Protein AF-F1LAP9-F1 (afdb_monomer_lite)

Secondary structure (DSSP, 8-state):
--SSPPPPSEEEEEEETTEEEEEEE-TTSEEEEEE--TTSGGGTTTTSPEEEEEEE-SS-EEEEEEEE----TTS-S-HHHHHHBEEEEEEETTS-EEEE-PPPGGG-

Structure (mmCIF, N/CA/C/O backbone):
data_AF-F1LAP9-F1
#
_entry.id   AF-F1LAP9-F1
#
loop_
_atom_site.group_PDB
_atom_site.id
_atom_site.type_symbol
_atom_site.label_atom_id
_atom_site.label_alt_id
_atom_site.label_comp_id
_atom_site.label_asym_id
_atom_site.label_entity_id
_atom_site.label_seq_id
_atom_site.pdbx_PDB_ins_code
_atom_site.Cartn_x
_atom_site.Cartn_y
_atom_site.Cartn_z
_atom_site.occupancy
_atom_site.B_iso_or_equiv
_atom_site.auth_seq_id
_atom_site.auth_comp_id
_atom_site.auth_asym_id
_atom_site.auth_atom_id
_atom_site.pdbx_PDB_model_num
ATOM 1 N N . MET A 1 1 ?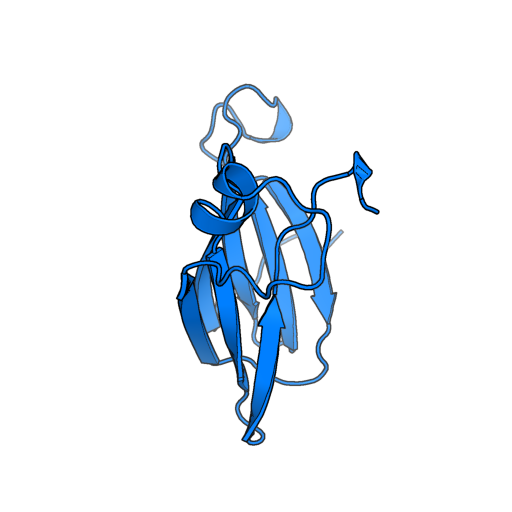 -12.534 -16.858 -0.186 1.00 43.53 1 MET A N 1
ATOM 2 C CA . MET A 1 1 ? -12.206 -15.857 0.852 1.00 43.53 1 MET A CA 1
ATOM 3 C C . MET A 1 1 ? -10.814 -16.194 1.370 1.00 43.53 1 MET A C 1
ATOM 5 O O . MET A 1 1 ? -10.651 -17.265 1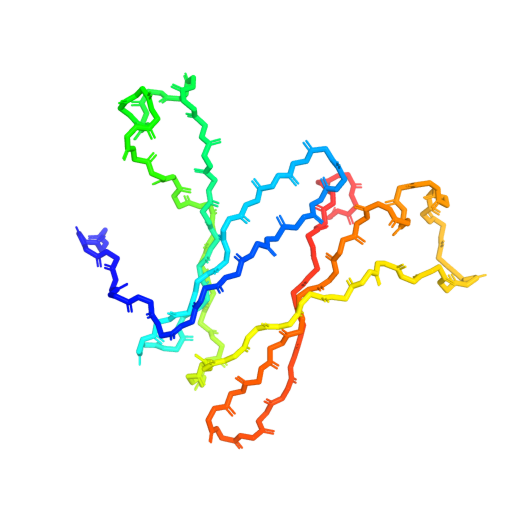.940 1.00 43.53 1 MET A O 1
ATOM 9 N N . ARG A 1 2 ? -9.787 -15.395 1.055 1.00 47.34 2 ARG A N 1
ATOM 10 C CA . ARG A 1 2 ? -8.403 -15.680 1.474 1.00 47.34 2 ARG A CA 1
ATOM 11 C C . ARG A 1 2 ? -8.328 -15.459 2.990 1.00 47.34 2 ARG A C 1
ATOM 13 O O . ARG A 1 2 ? -8.529 -14.345 3.453 1.00 47.34 2 ARG A O 1
ATOM 20 N N . ALA A 1 3 ? -8.144 -16.535 3.755 1.00 50.78 3 ALA A N 1
ATOM 21 C CA . ALA A 1 3 ? -8.258 -16.522 5.219 1.00 50.78 3 ALA A CA 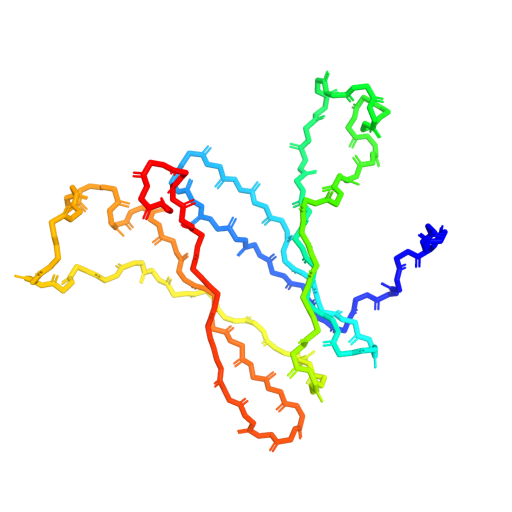1
ATOM 22 C C . ALA A 1 3 ? -7.072 -15.845 5.932 1.00 50.78 3 ALA A C 1
ATOM 24 O O . ALA A 1 3 ? -7.137 -15.610 7.134 1.00 50.78 3 ALA A O 1
ATOM 25 N N . VAL A 1 4 ? -5.996 -15.526 5.206 1.00 62.97 4 VAL A N 1
ATOM 26 C CA . VAL A 1 4 ? -4.772 -14.950 5.769 1.00 62.97 4 VAL A CA 1
ATOM 27 C C . VAL A 1 4 ? -4.195 -13.959 4.760 1.00 62.97 4 VAL A C 1
ATOM 29 O O . VAL A 1 4 ? -3.795 -14.351 3.660 1.00 62.97 4 VAL A O 1
ATOM 32 N N . VAL A 1 5 ? -4.180 -12.674 5.123 1.00 64.00 5 VAL A N 1
ATOM 33 C CA . VAL A 1 5 ? -3.395 -11.656 4.410 1.00 64.00 5 VAL A CA 1
ATOM 34 C C . VAL A 1 5 ? -1.932 -12.063 4.551 1.00 64.00 5 VAL A C 1
ATOM 36 O O . VAL A 1 5 ? -1.477 -12.333 5.662 1.00 64.00 5 VAL A O 1
ATOM 39 N N . GLN A 1 6 ? -1.224 -12.193 3.431 1.00 78.88 6 GLN A N 1
ATOM 40 C CA . GLN A 1 6 ? 0.188 -12.565 3.471 1.00 78.88 6 GLN A CA 1
ATOM 41 C C . GLN A 1 6 ? 1.000 -11.473 4.176 1.00 78.88 6 GLN A C 1
ATOM 43 O O . GLN A 1 6 ? 0.612 -10.302 4.121 1.00 78.88 6 GLN A O 1
ATOM 48 N N . PRO A 1 7 ? 2.124 -11.828 4.819 1.00 86.25 7 PRO A N 1
ATOM 49 C CA . PRO A 1 7 ? 3.057 -10.838 5.332 1.00 86.25 7 PRO A CA 1
ATOM 50 C C . PRO A 1 7 ? 3.413 -9.820 4.238 1.00 86.25 7 PRO A C 1
ATOM 52 O O . PRO A 1 7 ? 3.703 -10.222 3.107 1.00 86.25 7 PRO A O 1
ATOM 55 N N . PRO A 1 8 ? 3.362 -8.513 4.537 1.00 93.06 8 PRO A N 1
ATOM 56 C CA . PRO A 1 8 ? 3.633 -7.509 3.529 1.00 93.06 8 PRO A CA 1
ATOM 57 C C . PRO A 1 8 ? 5.127 -7.475 3.188 1.00 93.06 8 PRO A C 1
ATOM 59 O O . PRO A 1 8 ? 5.969 -7.471 4.084 1.00 93.06 8 PRO A O 1
ATOM 62 N N . MET A 1 9 ? 5.455 -7.377 1.899 1.00 95.88 9 MET A N 1
ATOM 63 C CA . MET A 1 9 ? 6.821 -7.102 1.434 1.00 95.88 9 MET A CA 1
ATOM 64 C C . MET A 1 9 ? 7.213 -5.650 1.716 1.00 95.88 9 MET A C 1
ATOM 66 O O . MET A 1 9 ? 8.315 -5.355 2.170 1.00 95.88 9 MET A O 1
ATOM 70 N N . ALA A 1 10 ? 6.281 -4.737 1.460 1.00 96.88 10 ALA A N 1
ATOM 71 C CA . ALA A 1 10 ? 6.393 -3.327 1.781 1.00 96.88 10 ALA A CA 1
ATOM 72 C C . ALA A 1 10 ? 5.023 -2.777 2.175 1.00 96.88 10 ALA A C 1
ATOM 74 O O . ALA A 1 10 ? 3.988 -3.247 1.693 1.00 96.88 10 ALA A O 1
ATOM 75 N N . ALA A 1 11 ? 5.027 -1.753 3.025 1.00 96.94 11 ALA A N 1
ATOM 76 C CA . ALA A 1 11 ? 3.831 -1.062 3.480 1.00 96.94 11 ALA A CA 1
ATOM 77 C C . ALA A 1 11 ? 4.044 0.455 3.467 1.00 96.94 11 ALA A C 1
ATOM 79 O O . ALA A 1 11 ? 5.162 0.943 3.653 1.00 96.94 11 ALA A O 1
ATOM 80 N N . GLN A 1 12 ? 2.971 1.209 3.246 1.00 97.44 12 GLN A N 1
ATOM 81 C CA . GLN A 1 12 ? 2.988 2.668 3.236 1.00 97.44 12 GLN A CA 1
ATOM 82 C C . GLN A 1 12 ? 1.609 3.239 3.595 1.00 97.44 12 GLN A C 1
ATOM 84 O O . GLN A 1 12 ? 0.606 2.532 3.584 1.00 97.44 12 GLN A O 1
ATOM 89 N N . PHE A 1 13 ? 1.545 4.532 3.906 1.00 96.44 13 PHE A N 1
ATOM 90 C CA . PHE A 1 13 ? 0.279 5.252 4.035 1.00 96.44 13 PHE A CA 1
ATOM 91 C C . PHE A 1 13 ? -0.223 5.771 2.683 1.00 96.44 13 PHE A C 1
ATOM 93 O O . PHE A 1 13 ? 0.538 6.324 1.890 1.00 96.44 13 PHE A O 1
ATOM 100 N N . LEU A 1 14 ? -1.526 5.665 2.456 1.00 94.94 14 LEU A N 1
ATOM 101 C CA . LEU A 1 14 ? -2.257 6.298 1.368 1.00 94.94 14 LEU A CA 1
ATOM 102 C C . LEU A 1 14 ? -3.096 7.433 1.966 1.00 94.94 14 LEU A C 1
ATOM 104 O O . LEU A 1 14 ? -3.941 7.186 2.822 1.00 94.94 14 LEU A O 1
ATOM 108 N N . ILE A 1 15 ? -2.831 8.675 1.556 1.00 92.00 15 ILE A N 1
ATOM 109 C CA . ILE A 1 15 ? -3.433 9.871 2.162 1.00 92.00 15 ILE A CA 1
ATOM 110 C C . ILE A 1 15 ? -4.335 10.571 1.149 1.00 92.00 15 ILE A C 1
ATOM 112 O O . ILE A 1 15 ? -3.856 11.156 0.173 1.00 92.00 15 ILE A O 1
ATOM 116 N N . ASP A 1 16 ? -5.635 10.546 1.425 1.00 86.38 16 ASP A N 1
ATOM 117 C CA . ASP A 1 16 ? -6.662 11.306 0.719 1.00 86.38 16 ASP A CA 1
ATOM 118 C C . ASP A 1 16 ? -7.184 12.412 1.633 1.00 86.38 16 ASP A C 1
ATOM 120 O O . ASP A 1 16 ? -8.200 12.199 2.270 1.00 86.38 16 ASP A O 1
ATOM 124 N N . ASN A 1 17 ? -6.487 13.555 1.734 1.00 81.94 17 ASN A N 1
ATOM 125 C CA . ASN A 1 17 ? -6.851 14.797 2.453 1.00 81.94 17 ASN A CA 1
ATOM 126 C C . ASN A 1 17 ? -7.513 14.645 3.851 1.00 81.94 17 ASN A C 1
ATOM 128 O O . ASN A 1 17 ? -6.948 15.065 4.854 1.00 81.94 17 ASN A O 1
ATOM 132 N N . ARG A 1 18 ? -8.717 14.069 3.923 1.00 84.56 18 ARG A N 1
ATOM 133 C CA . ARG A 1 18 ? -9.503 13.750 5.125 1.00 84.56 18 ARG A CA 1
ATOM 134 C C . ARG A 1 18 ? -9.354 12.312 5.637 1.00 84.56 18 ARG A C 1
ATOM 136 O O . ARG A 1 18 ? -9.725 12.051 6.775 1.00 84.56 18 ARG A O 1
ATOM 143 N N . GLN A 1 19 ? -8.891 11.380 4.811 1.00 89.19 19 GLN A N 1
ATOM 144 C CA . GLN A 1 19 ? -8.791 9.957 5.120 1.00 89.19 19 GLN A CA 1
ATOM 145 C C . GLN A 1 19 ? -7.361 9.448 4.937 1.00 89.19 19 GLN A C 1
ATOM 147 O O . GLN A 1 19 ? -6.595 9.924 4.096 1.00 89.19 19 GLN A O 1
ATOM 152 N N . MET A 1 20 ? -7.019 8.444 5.738 1.00 92.88 20 MET A N 1
ATOM 153 C CA . MET A 1 20 ? -5.774 7.697 5.649 1.00 92.88 20 MET A CA 1
ATOM 154 C C . MET A 1 20 ? -6.102 6.211 5.534 1.00 92.88 20 MET A C 1
ATOM 156 O O . MET A 1 20 ? -7.011 5.710 6.198 1.00 92.88 20 MET A O 1
ATOM 160 N N . ALA A 1 21 ? -5.352 5.524 4.685 1.00 95.81 21 ALA A N 1
ATOM 161 C CA . ALA A 1 21 ? -5.379 4.082 4.539 1.00 95.81 21 ALA A CA 1
ATOM 162 C C . ALA A 1 21 ? -3.950 3.524 4.553 1.00 95.81 21 ALA A C 1
ATOM 164 O O . ALA A 1 21 ? -2.970 4.249 4.366 1.00 95.81 21 ALA A O 1
ATOM 165 N N . PHE A 1 22 ? -3.834 2.222 4.758 1.00 96.50 22 PHE A N 1
ATOM 166 C CA . PHE A 1 22 ? -2.598 1.468 4.625 1.00 96.50 22 PHE A CA 1
ATOM 167 C C . PHE A 1 22 ? -2.581 0.828 3.245 1.00 96.50 22 PHE A C 1
ATOM 169 O O . PHE A 1 22 ? -3.539 0.162 2.870 1.00 96.50 22 PHE A O 1
ATOM 176 N N . ILE A 1 23 ? -1.503 1.008 2.498 1.00 97.00 23 ILE A N 1
ATOM 177 C CA . ILE A 1 23 ? -1.230 0.264 1.272 1.00 97.00 23 ILE A CA 1
ATOM 178 C C . ILE A 1 23 ? -0.134 -0.756 1.567 1.00 97.00 23 ILE A C 1
ATOM 180 O O . ILE A 1 23 ? 0.868 -0.430 2.205 1.00 97.00 23 ILE A O 1
ATOM 184 N N . MET A 1 24 ? -0.336 -1.995 1.142 1.00 96.81 24 MET A N 1
ATOM 185 C CA . MET A 1 24 ? 0.579 -3.104 1.391 1.00 96.81 24 MET A CA 1
ATOM 186 C C . MET A 1 24 ? 0.764 -3.923 0.123 1.00 96.81 24 MET A C 1
ATOM 188 O O . MET A 1 24 ? -0.187 -4.121 -0.624 1.00 96.81 24 MET A O 1
ATOM 192 N N . SER A 1 25 ? 1.984 -4.391 -0.108 1.00 96.94 25 SER A N 1
ATOM 193 C CA . SER A 1 25 ? 2.312 -5.327 -1.188 1.00 96.94 25 SER A CA 1
ATOM 194 C C . SER A 1 25 ? 2.586 -6.714 -0.623 1.00 96.94 25 SER A C 1
ATOM 196 O O . SER A 1 25 ? 3.080 -6.807 0.499 1.00 96.94 25 SER A O 1
ATOM 198 N N . ASP A 1 26 ? 2.291 -7.774 -1.374 1.00 95.38 26 ASP A N 1
ATOM 199 C CA . ASP A 1 26 ? 2.569 -9.156 -0.971 1.00 95.38 26 ASP A CA 1
ATOM 200 C C . ASP A 1 26 ? 3.450 -9.925 -1.972 1.00 95.38 26 ASP A C 1
ATOM 202 O O . ASP A 1 26 ? 3.722 -9.475 -3.088 1.00 95.38 26 ASP A O 1
ATOM 206 N N . GLU A 1 27 ? 3.898 -11.118 -1.565 1.00 94.94 27 GLU A N 1
ATOM 207 C CA . GLU A 1 27 ? 4.721 -12.000 -2.405 1.00 94.94 27 GLU A CA 1
ATOM 208 C C . GLU A 1 27 ? 3.980 -12.562 -3.627 1.00 94.94 27 GLU A C 1
ATOM 210 O O . GLU A 1 27 ? 4.615 -13.020 -4.575 1.00 94.94 27 GLU A O 1
ATOM 215 N N . ALA A 1 28 ? 2.647 -12.486 -3.642 1.00 94.50 28 ALA A N 1
ATOM 216 C CA . ALA A 1 28 ? 1.808 -12.897 -4.762 1.00 94.50 28 ALA A CA 1
ATOM 217 C C . ALA A 1 28 ? 1.538 -11.744 -5.753 1.00 94.50 28 ALA A C 1
ATOM 219 O O . ALA A 1 28 ? 0.613 -11.835 -6.564 1.00 94.50 28 ALA A O 1
ATOM 220 N N . ALA A 1 29 ? 2.352 -10.681 -5.699 1.00 95.88 29 ALA A N 1
ATOM 221 C CA . ALA A 1 29 ? 2.278 -9.500 -6.557 1.00 95.88 29 ALA A CA 1
ATOM 222 C C . ALA A 1 29 ? 0.968 -8.699 -6.433 1.00 95.88 29 ALA A C 1
ATOM 224 O O . ALA A 1 29 ? 0.570 -7.983 -7.360 1.00 95.88 29 ALA A O 1
ATOM 225 N N . ASN A 1 30 ? 0.295 -8.793 -5.284 1.00 95.81 30 ASN A N 1
ATOM 226 C CA . ASN A 1 30 ? -0.873 -7.978 -4.983 1.00 95.81 30 ASN A CA 1
ATOM 227 C C . ASN A 1 30 ? -0.463 -6.694 -4.271 1.00 95.81 30 ASN A C 1
ATOM 229 O O . ASN A 1 30 ? 0.442 -6.683 -3.438 1.00 95.81 30 ASN A O 1
ATOM 233 N N . ILE A 1 31 ? -1.191 -5.622 -4.563 1.00 96.44 31 ILE A N 1
ATOM 234 C CA . ILE A 1 31 ? -1.264 -4.418 -3.748 1.00 96.44 31 ILE A CA 1
ATOM 235 C C . ILE A 1 31 ? -2.658 -4.372 -3.130 1.00 96.44 31 ILE A C 1
ATOM 237 O O . ILE A 1 31 ? -3.661 -4.370 -3.842 1.00 96.44 31 ILE A O 1
ATOM 241 N N . ALA A 1 32 ? -2.720 -4.292 -1.809 1.00 96.00 32 ALA A N 1
ATOM 242 C CA . ALA A 1 32 ? -3.951 -4.220 -1.042 1.00 96.00 32 ALA A CA 1
ATOM 243 C C . ALA A 1 32 ? -4.034 -2.909 -0.252 1.00 96.00 32 ALA A C 1
ATOM 245 O O . ALA A 1 32 ? -3.029 -2.416 0.267 1.00 96.00 32 ALA A O 1
ATOM 246 N N . VAL A 1 33 ? -5.241 -2.352 -0.151 1.00 95.81 33 VAL A N 1
ATOM 247 C CA . VAL A 1 33 ? -5.540 -1.147 0.628 1.00 95.81 33 VAL A CA 1
ATOM 248 C C . VAL A 1 33 ? -6.435 -1.509 1.801 1.00 95.81 33 VAL A C 1
ATOM 250 O O . VAL A 1 33 ? -7.487 -2.128 1.634 1.00 95.81 33 VAL A O 1
ATOM 253 N N . PHE A 1 34 ? -6.028 -1.084 2.991 1.00 95.56 34 PHE A N 1
ATOM 254 C CA . PHE A 1 34 ? -6.731 -1.325 4.238 1.00 95.56 34 PHE A CA 1
ATOM 255 C C . PHE A 1 34 ? -7.083 -0.020 4.937 1.00 95.56 34 PHE A C 1
ATOM 257 O O . PHE A 1 34 ? -6.278 0.908 4.981 1.00 95.56 34 PHE A O 1
ATOM 264 N N . ASN A 1 35 ? -8.244 0.022 5.580 1.00 95.31 35 ASN A N 1
ATOM 265 C CA . ASN A 1 35 ? -8.659 1.154 6.399 1.00 95.31 35 ASN A CA 1
ATOM 266 C C . ASN A 1 35 ? -8.744 0.759 7.874 1.00 95.31 35 ASN A C 1
ATOM 268 O O . ASN A 1 35 ? -9.128 -0.361 8.218 1.00 95.31 35 ASN A O 1
ATOM 272 N N . TYR A 1 36 ? -8.442 1.723 8.740 1.00 95.44 36 TYR A N 1
ATOM 273 C CA . TYR A 1 36 ? -8.764 1.660 10.160 1.00 95.44 36 TYR A CA 1
ATOM 274 C C . TYR A 1 36 ? -10.115 2.343 10.395 1.00 95.44 36 TYR A C 1
ATOM 276 O O . TYR A 1 36 ? -10.229 3.556 10.221 1.00 95.44 36 TYR A O 1
ATOM 284 N N . LEU A 1 37 ? -11.145 1.565 10.736 1.00 94.69 37 LEU A N 1
ATOM 285 C CA . LEU A 1 37 ? -12.502 2.067 10.987 1.00 94.69 37 LEU A CA 1
ATOM 286 C C . LEU A 1 37 ? -13.065 1.403 12.248 1.00 94.69 37 LEU A C 1
ATOM 288 O O . LEU A 1 37 ? -13.792 0.419 12.129 1.00 94.69 37 LEU A O 1
ATOM 292 N N . PRO A 1 38 ? -12.738 1.915 13.446 1.00 95.31 38 PRO A N 1
ATOM 293 C CA . PRO A 1 38 ? -13.112 1.277 14.711 1.00 95.31 38 PRO A CA 1
ATOM 294 C C . PRO A 1 38 ? -14.630 1.181 14.917 1.00 95.31 38 PRO A C 1
ATOM 296 O O . PRO A 1 38 ? -15.109 0.269 15.581 1.00 95.31 38 PRO A O 1
ATOM 299 N N . GLU A 1 39 ? -15.387 2.082 14.288 1.00 95.62 39 GLU A N 1
ATOM 300 C CA . GLU A 1 39 ? -16.855 2.106 14.325 1.00 95.62 39 GLU A CA 1
ATOM 301 C C . GLU A 1 39 ? -17.498 0.973 13.507 1.00 95.62 39 GLU A C 1
ATOM 303 O O . GLU A 1 39 ? -18.684 0.675 13.653 1.00 95.62 39 GLU A O 1
ATOM 308 N N . ALA A 1 40 ? -16.745 0.347 12.597 1.00 93.62 40 ALA A N 1
ATOM 309 C CA . ALA A 1 40 ? -17.261 -0.735 11.773 1.00 93.62 40 ALA A CA 1
ATOM 310 C C . ALA A 1 40 ? -17.232 -2.053 12.554 1.00 93.62 40 ALA A C 1
ATOM 312 O O . ALA A 1 40 ? -16.195 -2.438 13.094 1.00 93.62 40 ALA A O 1
ATOM 313 N N . LEU A 1 41 ? -18.345 -2.793 12.549 1.00 93.06 41 LEU A N 1
ATOM 314 C CA . LEU A 1 41 ? -18.469 -4.073 13.261 1.00 93.06 41 LEU A CA 1
ATOM 315 C C . LEU A 1 41 ? -17.386 -5.087 12.847 1.00 93.06 41 LEU A C 1
ATOM 317 O O . LEU A 1 41 ? -16.844 -5.810 13.675 1.00 93.06 41 LEU A O 1
ATOM 321 N N . GLU A 1 42 ? -17.032 -5.095 11.562 1.00 91.50 42 GLU A N 1
ATOM 322 C CA . GLU A 1 42 ? -15.987 -5.949 10.981 1.00 91.50 42 GLU A CA 1
ATOM 323 C C . GLU A 1 42 ? -14.563 -5.648 11.484 1.00 91.50 42 GLU A C 1
ATOM 325 O O . GLU A 1 42 ? -13.671 -6.482 11.319 1.00 91.50 42 GLU A O 1
ATOM 330 N N . SER A 1 43 ? -14.346 -4.486 12.111 1.00 92.81 43 SER A N 1
ATOM 331 C CA . SER A 1 43 ? -13.049 -4.088 12.669 1.00 92.81 43 SER A CA 1
ATOM 332 C C . SER A 1 43 ? -12.769 -4.661 14.058 1.00 92.81 43 SER A C 1
ATOM 334 O O . SER A 1 43 ? -11.672 -4.457 14.574 1.00 92.81 43 SER A O 1
ATOM 336 N N . SER A 1 44 ? -13.745 -5.320 14.694 1.00 93.81 44 SER A N 1
ATOM 337 C CA . SER A 1 44 ? -13.651 -5.733 16.102 1.00 93.81 44 SER A CA 1
ATOM 338 C C . SER A 1 44 ? -13.281 -4.569 17.037 1.00 93.81 44 SER A C 1
ATOM 340 O O . SER A 1 44 ? -12.398 -4.695 17.878 1.00 93.81 44 SER A O 1
ATOM 342 N N . GLY A 1 45 ? -13.909 -3.402 16.856 1.00 93.94 45 GLY A N 1
ATOM 343 C CA . GLY A 1 45 ? -13.613 -2.207 17.658 1.00 93.94 45 GLY A CA 1
ATOM 344 C C . GLY A 1 45 ? -12.261 -1.556 17.338 1.00 93.94 45 GLY A C 1
ATOM 345 O O . GLY A 1 45 ? -11.706 -0.848 18.174 1.00 93.94 45 GLY A O 1
ATOM 346 N N . GLY A 1 46 ? -11.719 -1.795 16.141 1.00 93.25 46 GLY A N 1
ATOM 347 C CA . GLY A 1 46 ? -10.447 -1.239 15.671 1.00 93.25 46 GLY A CA 1
ATOM 348 C C . GLY A 1 46 ? -9.249 -2.185 15.768 1.00 93.25 46 GLY A C 1
ATOM 349 O O . GLY A 1 46 ? -8.192 -1.875 15.223 1.00 93.25 46 GLY A O 1
ATOM 350 N N . GLU A 1 47 ? -9.388 -3.358 16.383 1.00 93.88 47 GLU A N 1
ATOM 351 C CA . GLU A 1 47 ? -8.300 -4.346 16.453 1.00 93.88 47 GLU A CA 1
ATOM 352 C C . GLU A 1 47 ? -7.955 -4.957 15.086 1.00 93.88 47 GLU A C 1
ATOM 354 O O . GLU A 1 47 ? -6.852 -5.467 14.878 1.00 93.88 47 GLU A O 1
ATOM 359 N N . ARG A 1 48 ? -8.885 -4.891 14.128 1.00 92.12 48 ARG A N 1
ATOM 360 C CA . ARG A 1 48 ? -8.733 -5.433 12.781 1.00 92.12 48 ARG A CA 1
ATOM 361 C C . ARG A 1 48 ? -8.840 -4.339 11.723 1.00 92.12 48 ARG A C 1
ATOM 363 O O . ARG A 1 48 ? -9.854 -3.654 11.600 1.00 92.12 48 ARG A O 1
ATOM 370 N N . LEU A 1 49 ? -7.809 -4.250 10.884 1.00 93.44 49 LEU A N 1
ATOM 371 C CA . LEU A 1 49 ? -7.861 -3.466 9.653 1.00 93.44 49 LEU A CA 1
ATOM 372 C C . LEU A 1 49 ? -8.806 -4.111 8.632 1.00 93.44 49 LEU A C 1
ATOM 374 O O . LEU A 1 49 ? -8.817 -5.332 8.451 1.00 93.44 49 LEU A O 1
ATOM 378 N N . ILE A 1 50 ? -9.561 -3.279 7.922 1.00 93.88 50 ILE A N 1
ATOM 379 C CA . ILE A 1 50 ? -10.550 -3.720 6.936 1.00 93.88 50 ILE A CA 1
ATOM 380 C C . ILE A 1 50 ? -9.951 -3.602 5.544 1.00 93.88 50 ILE A C 1
ATOM 382 O O . ILE A 1 50 ? -9.570 -2.507 5.132 1.00 93.88 50 ILE A O 1
ATOM 386 N N . LEU A 1 51 ? -9.907 -4.715 4.812 1.00 93.75 51 LEU A N 1
ATOM 387 C CA . LEU A 1 51 ? -9.519 -4.733 3.404 1.00 93.75 51 LEU A CA 1
ATOM 388 C C . LEU A 1 51 ? -10.579 -4.000 2.568 1.00 93.75 51 LEU A C 1
ATOM 390 O O . LEU A 1 51 ? -11.744 -4.393 2.565 1.00 93.75 51 LEU A O 1
ATOM 394 N N . ARG A 1 52 ? -10.181 -2.940 1.860 1.00 92.88 52 ARG A N 1
ATOM 395 C CA . ARG A 1 52 ? -11.062 -2.143 0.990 1.00 92.88 52 ARG A CA 1
ATOM 396 C C . ARG A 1 52 ? -10.878 -2.442 -0.486 1.00 92.88 52 ARG A C 1
ATOM 398 O O . ARG A 1 52 ? -11.855 -2.424 -1.227 1.00 92.88 52 ARG A O 1
ATOM 405 N N . SER A 1 53 ? -9.652 -2.716 -0.909 1.00 93.06 53 SER A N 1
ATOM 406 C CA . SER A 1 53 ? -9.361 -3.086 -2.290 1.00 93.06 53 SER A CA 1
ATOM 407 C C . SER A 1 53 ? -8.094 -3.921 -2.381 1.00 93.06 53 SER A C 1
ATOM 409 O O . SER A 1 53 ? -7.228 -3.863 -1.508 1.00 93.06 53 SER A O 1
ATOM 411 N N . GLU A 1 54 ? -7.998 -4.696 -3.453 1.00 94.25 54 GLU A N 1
ATOM 412 C CA . GLU A 1 54 ? -6.834 -5.499 -3.804 1.00 94.25 54 GLU A CA 1
ATOM 413 C C . GLU A 1 54 ? -6.705 -5.503 -5.328 1.00 94.25 54 GLU A C 1
ATOM 415 O O . GLU A 1 54 ? -7.704 -5.600 -6.043 1.00 94.25 54 GLU A O 1
ATOM 420 N N . ILE A 1 55 ? -5.483 -5.363 -5.827 1.00 95.38 55 ILE A N 1
ATOM 421 C CA . ILE A 1 55 ? -5.165 -5.431 -7.250 1.00 95.38 55 ILE A CA 1
ATOM 422 C C . ILE A 1 55 ? -3.883 -6.231 -7.442 1.00 95.38 55 ILE A C 1
ATOM 424 O O . ILE A 1 55 ? -2.899 -6.011 -6.741 1.00 95.38 55 ILE A O 1
ATOM 428 N N . ASN A 1 56 ? -3.880 -7.142 -8.411 1.00 95.75 56 ASN A N 1
ATOM 429 C CA . ASN A 1 56 ? -2.663 -7.825 -8.821 1.00 95.75 56 ASN A CA 1
ATOM 430 C C . ASN A 1 56 ? -1.942 -6.984 -9.881 1.00 95.75 56 ASN A C 1
ATOM 432 O O . ASN A 1 56 ? -2.513 -6.700 -10.934 1.00 95.75 56 ASN A O 1
ATOM 436 N N . ILE A 1 57 ? -0.709 -6.565 -9.597 1.00 95.25 57 ILE A N 1
ATOM 437 C CA . ILE A 1 57 ? 0.104 -5.748 -10.514 1.00 95.25 57 ILE A CA 1
ATOM 438 C C . ILE A 1 57 ? 0.985 -6.633 -11.416 1.00 95.25 57 ILE A C 1
ATOM 440 O O . ILE A 1 57 ? 1.573 -6.149 -12.378 1.00 95.25 57 ILE A O 1
ATOM 444 N N . GLY A 1 58 ? 1.064 -7.939 -11.140 1.00 96.06 58 GLY A N 1
ATOM 445 C CA . GLY A 1 58 ? 1.845 -8.909 -11.914 1.00 96.06 58 GLY A CA 1
ATOM 446 C C . GLY A 1 58 ? 3.337 -8.950 -11.577 1.00 96.06 58 GLY A C 1
ATOM 447 O O . GLY A 1 58 ? 4.047 -9.810 -12.087 1.00 96.06 58 GLY A O 1
ATOM 448 N N . THR A 1 59 ? 3.812 -8.062 -10.701 1.00 97.06 59 THR A N 1
ATOM 449 C CA . THR A 1 59 ? 5.196 -8.023 -10.219 1.00 97.06 59 THR A CA 1
ATOM 450 C C . THR A 1 59 ? 5.266 -7.628 -8.743 1.00 97.06 59 THR A C 1
ATOM 452 O O . THR A 1 59 ? 4.415 -6.901 -8.224 1.00 97.06 59 THR A O 1
ATOM 455 N N . ASN A 1 60 ? 6.284 -8.128 -8.047 1.00 97.06 60 ASN A N 1
ATOM 456 C CA . ASN A 1 60 ? 6.490 -7.903 -6.624 1.00 97.06 60 ASN A CA 1
ATOM 457 C C . ASN A 1 60 ? 7.000 -6.484 -6.369 1.00 97.06 60 ASN A C 1
ATOM 459 O O . ASN A 1 60 ? 8.076 -6.100 -6.834 1.00 97.06 60 ASN A O 1
ATOM 463 N N . VAL A 1 61 ? 6.251 -5.724 -5.576 1.00 97.69 61 VAL A N 1
ATOM 464 C CA . VAL A 1 61 ? 6.637 -4.384 -5.125 1.00 97.69 61 VAL A CA 1
ATOM 465 C C . VAL A 1 61 ? 7.430 -4.491 -3.826 1.00 97.69 61 VAL A C 1
ATOM 467 O O . VAL A 1 61 ? 7.001 -5.155 -2.889 1.00 97.69 61 VAL A O 1
ATOM 470 N N . ASN A 1 62 ? 8.590 -3.834 -3.760 1.00 96.38 62 ASN A N 1
ATOM 471 C CA . ASN A 1 62 ? 9.459 -3.861 -2.575 1.00 96.38 62 ASN A CA 1
ATOM 472 C C . ASN A 1 62 ? 9.613 -2.493 -1.896 1.00 96.38 62 ASN A C 1
ATOM 474 O O . ASN A 1 62 ? 10.199 -2.398 -0.818 1.00 96.38 62 ASN A O 1
ATOM 478 N N . SER A 1 63 ? 9.129 -1.424 -2.529 1.00 97.38 63 SER A N 1
ATOM 479 C CA . SER A 1 63 ? 9.325 -0.068 -2.042 1.00 97.38 63 SER A CA 1
ATOM 480 C C . SER A 1 63 ? 8.170 0.832 -2.437 1.00 97.38 63 SER A C 1
ATOM 482 O O . SER A 1 63 ? 7.664 0.781 -3.560 1.00 97.38 63 SER A O 1
ATOM 484 N N . PHE A 1 64 ? 7.795 1.690 -1.494 1.00 97.88 64 PHE A N 1
ATOM 485 C CA . PHE A 1 64 ? 6.767 2.702 -1.651 1.00 97.88 64 PHE A CA 1
ATOM 486 C C . PHE A 1 64 ? 7.286 4.055 -1.170 1.00 97.88 64 PHE A C 1
ATOM 488 O O . PHE A 1 64 ? 7.778 4.185 -0.046 1.00 97.88 64 PHE A O 1
ATOM 495 N N . MET A 1 65 ? 7.073 5.098 -1.966 1.00 96.38 65 MET A N 1
ATOM 496 C CA . MET A 1 65 ? 7.434 6.473 -1.629 1.00 96.38 65 MET A CA 1
ATOM 497 C C . MET A 1 65 ? 6.211 7.377 -1.737 1.00 96.38 65 MET A C 1
ATOM 499 O O . MET A 1 65 ? 5.545 7.410 -2.766 1.00 96.38 65 MET A O 1
ATOM 503 N N . ARG A 1 66 ? 5.926 8.160 -0.692 1.00 94.12 66 ARG A N 1
ATOM 504 C CA . ARG A 1 66 ? 4.873 9.180 -0.763 1.00 94.12 66 ARG A CA 1
ATOM 505 C C . ARG A 1 66 ? 5.431 10.473 -1.326 1.00 94.12 66 ARG A C 1
ATOM 507 O O . ARG A 1 66 ? 6.434 10.985 -0.834 1.00 94.12 66 ARG A O 1
ATOM 514 N N . VAL A 1 67 ? 4.726 11.030 -2.296 1.00 91.88 67 VAL A N 1
ATOM 515 C CA . VAL A 1 67 ? 4.993 12.352 -2.853 1.00 91.88 67 VAL A CA 1
ATOM 516 C C . VAL A 1 67 ? 3.794 13.256 -2.595 1.00 91.88 67 VAL A C 1
ATOM 518 O O . VAL A 1 67 ? 2.638 12.836 -2.715 1.00 91.88 67 VAL A O 1
ATOM 521 N N . LYS A 1 68 ? 4.068 14.502 -2.197 1.00 86.94 68 LYS A N 1
ATOM 522 C CA . LYS A 1 68 ? 3.016 15.511 -2.027 1.00 86.94 68 LYS A CA 1
ATOM 523 C C . LYS A 1 68 ? 2.312 15.748 -3.360 1.00 86.94 68 LYS A C 1
ATOM 525 O O . LYS A 1 68 ? 2.942 15.682 -4.416 1.00 86.94 68 LYS A O 1
ATOM 530 N N . GLY A 1 69 ? 1.011 16.009 -3.295 1.00 74.50 69 GLY A N 1
ATOM 531 C CA . GLY A 1 69 ? 0.226 16.395 -4.454 1.00 74.50 69 GLY A CA 1
ATOM 532 C C . GLY A 1 69 ? 0.838 17.614 -5.134 1.00 74.50 69 GLY A C 1
ATOM 533 O O . GLY A 1 69 ? 1.280 18.557 -4.478 1.00 74.50 69 GLY A O 1
ATOM 534 N N . HIS A 1 70 ? 0.896 17.556 -6.459 1.00 69.62 70 HIS A N 1
ATOM 535 C CA . HIS A 1 70 ? 1.342 18.653 -7.301 1.00 69.62 70 HIS A CA 1
ATOM 536 C C . HIS A 1 70 ? 0.134 19.192 -8.063 1.00 69.62 70 HIS A C 1
ATOM 538 O O . HIS A 1 70 ? -0.592 18.422 -8.696 1.00 69.62 70 HIS A O 1
ATOM 544 N N . ILE A 1 71 ? -0.066 20.508 -8.031 1.00 62.25 71 ILE A N 1
ATOM 545 C CA . ILE A 1 71 ? -1.087 21.174 -8.837 1.00 62.25 71 ILE A CA 1
ATOM 546 C C . ILE A 1 71 ? -0.519 21.321 -10.250 1.00 62.25 71 ILE A C 1
ATOM 548 O O . ILE A 1 71 ? 0.322 22.178 -10.507 1.00 62.25 71 ILE A O 1
ATOM 552 N N . SER A 1 72 ? -0.934 20.468 -11.185 1.00 57.12 72 SER A N 1
ATOM 553 C CA . SER A 1 72 ? -0.764 20.777 -12.608 1.00 57.12 72 SER A CA 1
ATOM 554 C C . SER A 1 72 ? -1.916 21.682 -13.032 1.00 57.12 72 SER A C 1
ATOM 556 O O . SER A 1 72 ? -3.073 21.288 -12.887 1.00 57.12 72 SER A O 1
ATOM 558 N N . SER A 1 73 ? -1.609 22.855 -13.578 1.00 50.78 73 SER A N 1
ATOM 559 C CA . SER A 1 73 ? -2.530 23.940 -13.958 1.00 50.78 73 SER A CA 1
ATOM 560 C C . SER A 1 73 ? -3.577 23.612 -15.048 1.00 50.78 73 SER A C 1
ATOM 562 O O . SER A 1 73 ? -4.109 24.524 -15.671 1.00 50.78 73 SER A O 1
ATOM 564 N N . GLY A 1 74 ? -3.894 22.336 -15.296 1.00 54.94 74 GLY A N 1
ATOM 565 C CA . GLY A 1 74 ? -4.787 21.887 -16.373 1.00 54.94 74 GLY A CA 1
ATOM 566 C C . GLY A 1 74 ? -5.990 21.036 -15.950 1.00 54.94 74 GLY A C 1
ATOM 567 O O . GLY A 1 74 ? -6.856 20.797 -16.785 1.00 54.94 74 GLY A O 1
ATOM 568 N N . PHE A 1 75 ? -6.082 20.588 -14.692 1.00 52.94 75 PHE A N 1
ATOM 569 C CA . PHE A 1 75 ? -7.211 19.778 -14.212 1.00 52.94 75 PHE A CA 1
ATOM 570 C C . PHE A 1 75 ? -8.010 20.528 -13.146 1.00 52.94 75 PHE A C 1
ATOM 572 O O . PHE A 1 75 ? -7.444 21.074 -12.202 1.00 52.94 75 PHE A O 1
ATOM 579 N N . VAL A 1 76 ? -9.335 20.547 -13.320 1.00 53.47 76 VAL A N 1
ATOM 580 C CA . VAL A 1 76 ? -10.331 21.232 -12.478 1.00 53.47 76 VAL A CA 1
ATOM 581 C C . VAL A 1 76 ? -10.527 20.477 -11.151 1.00 53.47 76 VAL A C 1
ATOM 583 O O . VAL A 1 76 ? -11.625 20.050 -10.816 1.00 53.47 76 VAL A O 1
ATOM 586 N N . GLU A 1 77 ? -9.458 20.252 -10.390 1.00 59.84 77 GLU A N 1
ATOM 587 C CA . GLU A 1 77 ? -9.568 19.873 -8.978 1.00 59.84 77 GLU A CA 1
ATOM 588 C C . GLU A 1 77 ? -9.336 21.125 -8.122 1.00 59.84 77 GLU A C 1
ATOM 590 O O . GLU A 1 77 ? -8.471 21.949 -8.416 1.00 59.84 77 GLU A O 1
ATOM 595 N N . ASN A 1 78 ? -10.137 21.287 -7.064 1.00 67.06 78 ASN A N 1
ATOM 596 C CA . ASN A 1 78 ? -9.987 22.385 -6.111 1.00 67.06 78 ASN A CA 1
ATOM 597 C C . ASN A 1 78 ? -8.542 22.406 -5.579 1.00 67.06 78 ASN A C 1
ATOM 599 O O . ASN A 1 78 ? -8.063 21.402 -5.054 1.00 67.06 78 ASN A O 1
ATOM 603 N N . GLU A 1 79 ? -7.857 23.540 -5.705 1.00 67.75 79 GLU A N 1
ATOM 604 C CA . GLU A 1 79 ? -6.425 23.687 -5.420 1.00 67.75 79 GLU A CA 1
ATOM 605 C C . GLU A 1 79 ? -6.044 23.197 -4.011 1.00 67.75 79 GLU A C 1
ATOM 607 O O . GLU A 1 79 ? -5.068 22.465 -3.828 1.00 67.75 79 GLU A O 1
ATOM 612 N N . HIS A 1 80 ? -6.888 23.494 -3.018 1.00 67.25 80 HIS A N 1
ATOM 613 C CA . HIS A 1 80 ? -6.709 23.031 -1.642 1.00 67.25 80 HIS A CA 1
ATOM 614 C C . HIS A 1 80 ? -6.867 21.513 -1.486 1.00 67.25 80 HIS A C 1
ATOM 616 O O . HIS A 1 80 ? -6.214 20.906 -0.637 1.00 67.25 80 HIS A O 1
ATOM 622 N N . TYR A 1 81 ? -7.732 20.887 -2.288 1.00 68.06 81 TYR A N 1
ATOM 623 C CA . TYR A 1 81 ? -7.919 19.436 -2.282 1.00 68.06 81 TYR A CA 1
ATOM 624 C C . TYR A 1 81 ? -6.693 18.727 -2.872 1.00 68.06 81 TYR A C 1
ATOM 626 O O . TYR A 1 81 ? -6.194 17.765 -2.285 1.00 68.06 81 TYR A O 1
ATOM 634 N N . SER A 1 82 ? -6.149 19.261 -3.966 1.00 71.81 82 SER A N 1
ATOM 635 C CA . SER A 1 82 ? -4.970 18.722 -4.651 1.00 71.81 82 SER A CA 1
ATOM 636 C C . SER A 1 82 ? -3.698 18.779 -3.797 1.00 71.81 82 SER A C 1
ATOM 638 O O . SER A 1 82 ? -2.896 17.849 -3.837 1.00 71.81 82 SER A O 1
ATOM 640 N N . LEU A 1 83 ? -3.517 19.834 -2.992 1.00 72.75 83 LEU A N 1
ATOM 641 C CA . LEU A 1 83 ? -2.324 20.024 -2.149 1.00 72.75 83 LEU A CA 1
ATOM 642 C C . LEU A 1 83 ? -2.244 19.066 -0.955 1.00 72.75 83 LEU A C 1
ATOM 644 O O . LEU A 1 83 ? -1.152 18.654 -0.556 1.00 72.75 83 LEU A O 1
ATOM 648 N N . ASN A 1 84 ? -3.390 18.706 -0.381 1.00 80.06 84 ASN A N 1
ATOM 649 C CA . ASN A 1 84 ? -3.451 17.862 0.814 1.00 80.06 84 ASN A CA 1
ATOM 650 C C . ASN A 1 84 ? -3.512 16.361 0.497 1.00 80.06 84 ASN A C 1
ATOM 652 O O . ASN A 1 84 ? -3.498 15.524 1.401 1.00 80.06 84 ASN A O 1
ATOM 656 N N . ARG A 1 85 ? -3.578 16.007 -0.785 1.00 85.19 85 ARG A N 1
ATOM 657 C CA . ARG A 1 85 ? -3.563 14.630 -1.276 1.00 85.19 85 ARG A CA 1
ATOM 658 C C . ARG A 1 85 ? -2.129 14.204 -1.560 1.00 85.19 85 ARG A C 1
ATOM 660 O O . ARG A 1 85 ? -1.319 14.997 -2.033 1.00 85.19 85 ARG A O 1
ATOM 667 N N . GLN A 1 86 ? -1.792 12.950 -1.277 1.00 89.69 86 GLN A N 1
ATOM 668 C CA . GLN A 1 86 ? -0.476 12.394 -1.603 1.00 89.69 86 GLN A CA 1
ATOM 669 C C . GLN A 1 86 ? -0.630 11.271 -2.623 1.00 89.69 86 GLN A C 1
ATOM 671 O O . GLN A 1 86 ? -1.592 10.506 -2.581 1.00 89.69 86 GLN A O 1
ATOM 676 N N . SER A 1 87 ? 0.319 11.177 -3.553 1.00 92.19 87 SER A N 1
ATOM 677 C CA . SER A 1 87 ? 0.443 10.001 -4.419 1.00 92.19 87 SER A CA 1
ATOM 678 C C . SER A 1 87 ? 1.499 9.072 -3.832 1.00 92.19 87 SER A C 1
ATOM 680 O O . SER A 1 87 ? 2.484 9.533 -3.253 1.00 92.19 87 SER A O 1
ATOM 682 N N . VAL A 1 88 ? 1.296 7.770 -3.969 1.00 95.75 88 VAL A N 1
ATOM 683 C CA . VAL A 1 88 ? 2.267 6.757 -3.557 1.00 95.75 88 VAL A CA 1
ATOM 684 C C . VAL A 1 88 ? 2.926 6.218 -4.813 1.00 95.75 88 VAL A C 1
ATOM 686 O O . VAL A 1 88 ? 2.274 5.548 -5.603 1.00 95.75 88 VAL A O 1
ATOM 689 N N . LEU A 1 89 ? 4.199 6.526 -5.018 1.00 96.69 89 LEU A N 1
ATOM 690 C CA . LEU A 1 89 ? 5.022 5.878 -6.032 1.00 96.69 89 LEU A CA 1
ATOM 691 C C . LEU A 1 89 ? 5.434 4.493 -5.533 1.00 96.69 89 LEU A C 1
ATOM 693 O O . LEU A 1 89 ? 5.651 4.315 -4.331 1.00 96.69 89 LEU A O 1
ATOM 697 N N . PHE A 1 90 ? 5.575 3.537 -6.443 1.00 97.50 90 PHE A N 1
ATOM 698 C CA . PHE A 1 90 ? 6.092 2.211 -6.136 1.00 97.50 90 PHE A CA 1
ATOM 699 C C . PHE A 1 90 ? 7.124 1.754 -7.161 1.00 97.50 90 PHE A C 1
ATOM 701 O O . PHE A 1 90 ? 7.059 2.131 -8.333 1.00 97.50 90 PHE A O 1
ATOM 708 N N . CYS A 1 91 ? 8.046 0.917 -6.693 1.00 97.25 91 CYS A N 1
ATOM 709 C CA . CYS A 1 91 ? 9.072 0.271 -7.502 1.00 97.25 91 CYS A CA 1
ATOM 710 C C . CYS A 1 91 ? 8.967 -1.242 -7.304 1.00 97.25 91 CYS A C 1
ATOM 712 O O . CYS A 1 91 ? 8.815 -1.714 -6.170 1.00 97.25 91 CYS A O 1
ATOM 714 N N . SER A 1 92 ? 9.054 -1.997 -8.390 1.00 96.75 92 SER A N 1
ATOM 715 C CA . SER A 1 92 ? 9.003 -3.457 -8.361 1.00 96.75 92 SER A CA 1
ATOM 716 C C . SER A 1 92 ? 10.364 -4.100 -8.610 1.00 96.75 92 SER A C 1
ATOM 718 O O . SER A 1 92 ? 11.313 -3.459 -9.065 1.00 96.75 92 SER A O 1
ATOM 720 N N . LEU A 1 93 ? 10.473 -5.390 -8.285 1.00 96.69 93 LEU A N 1
ATOM 721 C CA . LEU A 1 93 ? 11.718 -6.158 -8.393 1.00 96.69 93 LEU A CA 1
ATOM 722 C C . LEU A 1 93 ? 12.175 -6.410 -9.839 1.00 96.69 93 LEU A C 1
ATOM 724 O O . LEU A 1 93 ? 13.357 -6.657 -10.060 1.00 96.69 93 LEU A O 1
ATOM 728 N N . ASP A 1 94 ? 11.276 -6.310 -10.817 1.00 96.31 94 ASP A N 1
ATOM 729 C CA . ASP A 1 94 ? 11.583 -6.360 -12.255 1.00 96.31 94 ASP A CA 1
ATOM 730 C C . ASP A 1 94 ? 11.989 -4.993 -12.844 1.00 96.31 94 ASP A C 1
ATOM 732 O O . ASP A 1 94 ? 12.200 -4.873 -14.049 1.00 96.31 94 ASP A O 1
ATOM 736 N N . GLY A 1 95 ? 12.113 -3.957 -12.007 1.00 95.31 95 GLY A N 1
ATOM 737 C CA . GLY A 1 95 ? 12.523 -2.615 -12.422 1.00 95.31 95 GLY A CA 1
ATOM 738 C C . GLY A 1 95 ? 11.394 -1.742 -12.973 1.00 95.31 95 GLY A C 1
ATOM 739 O O . GLY A 1 95 ? 11.671 -0.650 -13.472 1.00 95.31 95 GLY A O 1
ATOM 740 N N . SER A 1 96 ? 10.134 -2.181 -12.883 1.00 95.81 96 SER A N 1
ATOM 741 C CA . SER A 1 96 ? 8.989 -1.329 -13.208 1.00 95.81 96 SER A CA 1
ATOM 742 C C . SER A 1 96 ? 8.747 -0.267 -12.123 1.00 95.81 96 SER A C 1
ATOM 744 O O . SER A 1 96 ? 9.088 -0.439 -10.948 1.00 95.81 96 SER A O 1
ATOM 746 N N . PHE A 1 97 ? 8.135 0.846 -12.527 1.00 95.38 97 PHE A N 1
ATOM 747 C CA . PHE A 1 97 ? 7.710 1.919 -11.634 1.00 95.38 97 PHE A CA 1
ATOM 748 C C . PHE A 1 97 ? 6.252 2.257 -11.915 1.00 95.38 97 PHE A C 1
ATOM 750 O O . PHE A 1 97 ? 5.817 2.281 -13.067 1.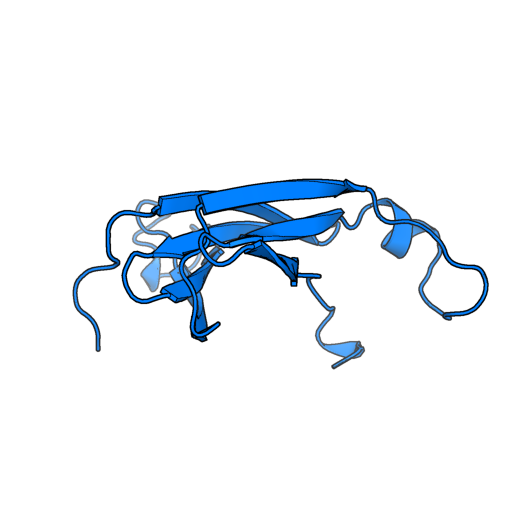00 95.38 97 PHE A O 1
ATOM 757 N N . GLY A 1 98 ? 5.508 2.583 -10.868 1.00 95.19 98 GLY A N 1
ATOM 758 C CA . GLY A 1 98 ? 4.125 3.017 -10.989 1.00 95.19 98 GLY A CA 1
ATOM 759 C C . GLY A 1 98 ? 3.712 3.925 -9.844 1.00 95.19 98 GLY A C 1
ATOM 760 O O . GLY A 1 98 ? 4.523 4.308 -8.997 1.00 95.19 98 GLY A O 1
ATOM 761 N N . PHE A 1 99 ? 2.438 4.307 -9.827 1.00 95.06 99 PHE A N 1
ATOM 762 C CA . PHE A 1 99 ? 1.888 5.111 -8.747 1.00 95.06 99 PHE A CA 1
ATOM 763 C C . PHE A 1 99 ? 0.448 4.729 -8.423 1.00 95.06 99 PHE A C 1
ATOM 765 O O . PHE A 1 99 ? -0.321 4.316 -9.287 1.00 95.06 99 PHE A O 1
ATOM 772 N N . VAL A 1 100 ? 0.079 4.926 -7.163 1.00 93.94 100 VAL A N 1
ATOM 773 C CA . VAL A 1 100 ? -1.282 4.827 -6.649 1.00 93.94 100 VAL A CA 1
ATOM 774 C C . VAL A 1 100 ? -1.710 6.212 -6.190 1.00 93.94 100 VAL A C 1
ATOM 776 O O . VAL A 1 100 ? -1.008 6.879 -5.422 1.00 93.94 100 VAL A O 1
ATOM 779 N N . ARG A 1 101 ? -2.872 6.659 -6.665 1.00 89.94 101 ARG A N 1
ATOM 780 C CA . ARG A 1 101 ? -3.458 7.944 -6.290 1.00 89.94 101 ARG A CA 1
ATOM 781 C C . ARG A 1 101 ? -4.903 7.730 -5.819 1.00 89.94 101 ARG A C 1
ATOM 783 O O . ARG A 1 101 ? -5.700 7.206 -6.589 1.00 89.94 101 ARG A O 1
ATOM 790 N N . PRO A 1 102 ? -5.267 8.139 -4.592 1.00 87.88 102 PRO A N 1
ATOM 791 C CA . PRO A 1 102 ? -6.584 7.827 -4.033 1.00 87.88 102 PRO A CA 1
ATOM 792 C C . PRO A 1 102 ? -7.639 8.779 -4.588 1.00 87.88 102 PRO A C 1
ATOM 794 O O . PRO A 1 102 ? -7.478 9.972 -4.397 1.00 87.88 102 PRO A O 1
ATOM 797 N N . LEU A 1 103 ? -8.653 8.330 -5.324 1.00 82.94 103 LEU A N 1
ATOM 798 C CA . LEU A 1 103 ? -9.664 9.205 -5.947 1.00 82.94 103 LEU A CA 1
ATOM 799 C C . LEU A 1 103 ? -10.893 9.398 -5.052 1.00 82.94 103 LEU A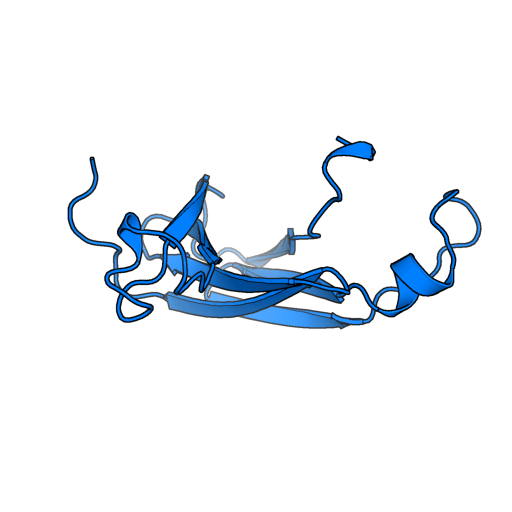 C 1
ATOM 801 O O . LEU A 1 103 ? -11.280 8.490 -4.323 1.00 82.94 103 LEU A O 1
ATOM 805 N N . SER A 1 104 ? -11.527 10.570 -5.156 1.00 78.94 104 SER A N 1
ATOM 806 C CA . SER A 1 104 ? -12.866 10.771 -4.601 1.00 78.94 104 SER A CA 1
ATOM 807 C C . SER A 1 104 ? -13.889 10.030 -5.457 1.00 78.94 104 SER A C 1
ATOM 809 O O . SER A 1 104 ? -13.829 10.103 -6.681 1.00 78.94 104 SER A O 1
ATOM 811 N N . GLU A 1 105 ? -14.871 9.395 -4.820 1.00 77.12 105 GLU A N 1
ATOM 812 C CA . GLU A 1 105 ? -15.964 8.683 -5.496 1.00 77.12 105 GLU A CA 1
ATOM 813 C C . GLU A 1 105 ? -16.724 9.562 -6.501 1.00 77.12 105 GLU A C 1
ATOM 815 O O . GLU A 1 105 ? -17.147 9.084 -7.542 1.00 77.12 105 GLU A O 1
ATOM 820 N N . LYS A 1 106 ? -16.832 10.874 -6.249 1.00 72.06 106 LYS A N 1
ATOM 821 C CA . LYS A 1 106 ? -17.490 11.811 -7.178 1.00 72.06 106 LYS A CA 1
ATOM 822 C C . LYS A 1 106 ? -16.751 12.001 -8.507 1.00 72.06 106 LYS A C 1
ATOM 824 O O . LYS A 1 106 ? -17.319 12.586 -9.423 1.00 72.06 106 LYS A O 1
ATOM 829 N N . VAL A 1 107 ? -15.479 11.619 -8.562 1.00 59.03 107 VAL A N 1
ATOM 830 C CA . VAL A 1 107 ? -14.589 11.781 -9.722 1.00 59.03 107 VAL A CA 1
ATOM 831 C C . VAL A 1 107 ? -14.405 10.445 -10.463 1.00 59.03 107 VAL A C 1
ATOM 833 O O . VAL A 1 107 ? -13.795 10.435 -11.529 1.00 59.03 107 VAL A O 1
ATOM 836 N N . ALA A 1 108 ? -14.907 9.336 -9.902 1.00 50.56 108 ALA A N 1
ATOM 837 C CA . ALA A 1 108 ? -14.849 8.002 -10.499 1.00 50.56 108 ALA A CA 1
ATOM 838 C C . ALA A 1 108 ? -15.927 7.787 -11.573 1.00 50.56 108 ALA A C 1
ATOM 840 O O . ALA A 1 108 ? -17.016 8.398 -11.463 1.00 50.56 108 ALA A O 1
#

Radius of gyration: 14.99 Å; chain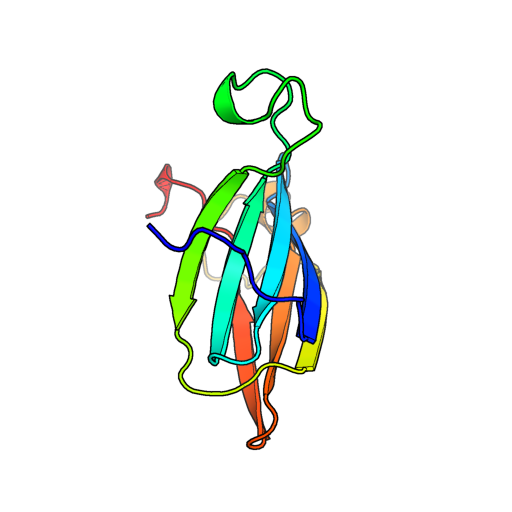s: 1; bounding box: 31×40×34 Å

Foldseek 3Di:
DPPDDADFLDKDWFFQLVAIWIWGWHPQQKIWIWGQDLVDVVCVNRVRTHTDDMDRPVFGWNDKDKDAFDDDPPDPDDPVRRRSGIKIWIATPVGDIDIDGDDDPVVD

Sequence (108 aa):
MRAVVQPPMAAQFLIDNRQMAFIMSDEAANIAVFNYLPEALESSGGERLILRSEINIGTNVNSFMRVKGHISSGFVENEHYSLNRQSVLFCSLDGSFGFVRPLSEKVA

pLDDT: mean 86.39, std 14.49, range [43.53, 97.88]

Organism: Ascaris suum (NCBI:txid6253)

InterPro domains:
  IPR004871 RSE1/DDB1/CPSF1, C-terminal [PF03178] (9-106)
  IPR015943 WD40/YVTN repeat-like-containing domain superfamily [G3DSA:2.130.10.10] (4-101)
  IPR050358 RSE1/DDB1/CPSF1 [PTHR10644] (9-106)